Protein AF-A0A081GHZ6-F1 (afdb_monomer_lite)

Structure (mmCIF, N/CA/C/O backbone):
data_AF-A0A081GHZ6-F1
#
_entry.id   AF-A0A081GHZ6-F1
#
loop_
_atom_site.group_PDB
_atom_site.id
_atom_site.type_symbol
_atom_site.label_atom_id
_atom_site.label_alt_id
_atom_site.label_comp_id
_atom_site.label_asym_id
_atom_site.label_entity_id
_atom_site.label_seq_id
_atom_site.pdbx_PDB_ins_code
_atom_site.Cartn_x
_atom_site.Cartn_y
_atom_site.Cartn_z
_atom_site.occupancy
_atom_site.B_iso_or_equiv
_atom_site.auth_seq_id
_atom_site.auth_comp_id
_atom_site.auth_asym_id
_atom_site.auth_atom_id
_atom_site.pdbx_PDB_model_num
ATOM 1 N N . MET A 1 1 ? 8.425 -1.792 17.948 1.00 78.38 1 MET A N 1
ATOM 2 C CA . MET A 1 1 ? 7.034 -1.312 18.059 1.00 78.38 1 MET A CA 1
ATOM 3 C C . MET A 1 1 ? 7.082 0.196 18.157 1.00 78.38 1 MET A C 1
ATOM 5 O O . MET A 1 1 ? 7.933 0.696 18.882 1.00 78.38 1 MET A O 1
ATOM 9 N N . THR A 1 2 ? 6.218 0.886 17.424 1.00 91.94 2 THR A N 1
ATOM 10 C CA . THR A 1 2 ? 6.119 2.348 17.439 1.00 91.94 2 THR A CA 1
ATOM 11 C C . THR A 1 2 ? 4.663 2.701 17.691 1.00 91.94 2 THR A C 1
ATOM 13 O O . THR A 1 2 ? 3.787 2.129 17.046 1.00 91.94 2 THR A O 1
ATOM 16 N N . THR A 1 3 ? 4.410 3.608 18.629 1.00 93.19 3 THR A N 1
ATOM 17 C CA . THR A 1 3 ? 3.062 4.104 18.924 1.00 93.19 3 THR A CA 1
ATOM 18 C C . THR A 1 3 ? 2.770 5.312 18.046 1.00 93.19 3 THR A C 1
ATOM 20 O O . THR A 1 3 ? 3.634 6.172 17.878 1.00 93.19 3 THR A O 1
ATOM 23 N N . ILE A 1 4 ? 1.563 5.368 17.492 1.00 91.94 4 ILE A N 1
ATOM 24 C CA . ILE A 1 4 ? 1.062 6.513 16.732 1.00 91.94 4 ILE A CA 1
ATOM 25 C C . ILE A 1 4 ? -0.232 7.008 17.371 1.00 91.94 4 ILE A C 1
ATOM 27 O O . ILE A 1 4 ? -1.017 6.210 17.880 1.00 91.94 4 ILE A O 1
ATOM 31 N N . GLU A 1 5 ? -0.452 8.315 17.319 1.00 94.19 5 GLU A N 1
ATOM 32 C CA . GLU A 1 5 ? -1.707 8.950 17.714 1.00 94.19 5 GLU A CA 1
ATOM 33 C C . GLU A 1 5 ? -2.404 9.467 16.457 1.00 94.19 5 GLU A C 1
ATOM 35 O O . GLU A 1 5 ? -1.762 10.022 15.562 1.00 94.19 5 GLU A O 1
ATOM 40 N N . ILE A 1 6 ? -3.714 9.246 16.368 1.00 91.69 6 ILE A N 1
ATOM 41 C CA . ILE A 1 6 ? -4.527 9.634 15.216 1.00 91.69 6 ILE A CA 1
ATOM 42 C C . ILE A 1 6 ? -5.791 10.343 15.690 1.00 91.69 6 ILE A C 1
ATOM 44 O O . ILE A 1 6 ? -6.461 9.884 16.613 1.00 91.69 6 ILE A O 1
ATOM 48 N N . THR A 1 7 ? -6.133 11.443 15.025 1.00 95.62 7 THR A N 1
ATOM 49 C CA . THR A 1 7 ? -7.401 12.148 15.231 1.00 95.62 7 THR A CA 1
ATOM 50 C C . THR A 1 7 ? -8.363 11.746 14.128 1.00 95.62 7 THR A C 1
ATOM 52 O O . THR A 1 7 ? -8.058 11.899 12.945 1.00 95.62 7 THR A O 1
ATOM 55 N N . LEU A 1 8 ? -9.528 11.238 14.516 1.00 95.06 8 LEU A N 1
ATOM 56 C CA . LEU A 1 8 ? -10.603 10.847 13.611 1.00 95.06 8 LEU A CA 1
ATOM 57 C C . LEU A 1 8 ? -11.854 11.668 13.946 1.00 95.06 8 LEU A C 1
ATOM 59 O O . LEU A 1 8 ? -12.039 12.015 15.111 1.00 95.06 8 LEU A O 1
ATOM 63 N N . PRO A 1 9 ? -12.727 11.967 12.969 1.00 98.12 9 PRO A N 1
ATOM 64 C CA . PRO A 1 9 ? -14.054 12.496 13.265 1.00 98.12 9 PRO A CA 1
ATOM 65 C C . PRO A 1 9 ? -14.824 11.531 14.172 1.00 98.12 9 PRO A C 1
ATOM 67 O O . PRO A 1 9 ? -14.814 10.328 13.912 1.00 98.12 9 PRO A O 1
ATOM 70 N N . ASP A 1 10 ? -15.530 12.050 15.178 1.00 96.31 10 ASP A N 1
ATOM 71 C CA . ASP A 1 10 ? -16.192 11.231 16.207 1.00 96.31 10 ASP A CA 1
ATOM 72 C C . ASP A 1 10 ? -17.093 10.138 15.617 1.00 96.31 10 ASP A C 1
ATOM 74 O O . ASP A 1 10 ? -17.005 8.978 16.010 1.00 96.31 10 ASP A O 1
ATOM 78 N N . GLY A 1 11 ? -17.899 10.474 14.603 1.00 97.81 11 GLY A N 1
ATOM 79 C CA . GLY A 1 11 ? -18.769 9.499 13.937 1.00 97.81 11 GLY A CA 1
ATOM 80 C C . GLY A 1 11 ? -17.996 8.341 13.298 1.00 97.81 11 GLY A C 1
ATOM 81 O O . GLY A 1 11 ? -18.382 7.185 13.448 1.00 97.81 11 GLY A O 1
ATOM 82 N N . LEU A 1 12 ? -16.863 8.638 12.654 1.00 96.88 12 LEU A N 1
ATOM 83 C CA . LEU A 1 12 ? -16.006 7.617 12.052 1.00 96.88 12 LEU A CA 1
ATOM 84 C C . LEU A 1 12 ? -15.286 6.793 13.124 1.00 96.88 12 LEU A C 1
ATOM 86 O O . LEU A 1 12 ? -15.106 5.591 12.953 1.00 96.88 12 LEU A O 1
ATOM 90 N N . ALA A 1 13 ? -14.870 7.428 14.222 1.00 96.44 13 ALA A N 1
ATOM 91 C CA . ALA A 1 13 ? -14.215 6.746 15.330 1.00 96.44 13 ALA A CA 1
ATOM 92 C C . ALA A 1 13 ? -15.153 5.727 15.990 1.00 96.44 13 ALA A C 1
ATOM 94 O O . ALA A 1 13 ? -14.737 4.595 16.235 1.00 96.44 13 ALA A O 1
ATOM 95 N N . GLU A 1 14 ? -16.413 6.097 16.234 1.00 97.19 14 GLU A N 1
ATOM 96 C CA . GLU A 1 14 ? -17.406 5.187 16.810 1.00 97.19 14 GLU A CA 1
ATOM 97 C C . GLU A 1 14 ? -17.773 4.055 15.849 1.00 97.19 14 GLU A C 1
ATOM 99 O O . GLU A 1 14 ? -17.793 2.891 16.254 1.00 97.19 14 GLU A O 1
ATOM 104 N N . GLU A 1 15 ? -17.978 4.352 14.564 1.00 97.75 15 GLU A N 1
ATOM 105 C CA . GLU A 1 15 ? -18.243 3.322 13.557 1.00 97.75 15 GLU A CA 1
ATOM 106 C C . GLU A 1 15 ? -17.071 2.334 13.456 1.00 97.75 15 GLU A C 1
ATOM 108 O O . GLU A 1 15 ? -17.257 1.125 13.623 1.00 97.75 15 GLU A O 1
ATOM 113 N N . ALA A 1 16 ? -15.844 2.835 13.290 1.00 95.50 16 ALA A N 1
ATOM 114 C CA . ALA A 1 16 ? -14.646 2.008 13.199 1.00 95.50 16 ALA A CA 1
ATOM 115 C C . ALA A 1 16 ? -14.400 1.200 14.481 1.00 95.50 16 ALA A C 1
ATOM 117 O O . ALA A 1 16 ? -13.992 0.038 14.406 1.00 95.50 16 ALA A O 1
ATOM 118 N N . ARG A 1 17 ? -14.670 1.779 15.659 1.00 95.12 17 ARG A N 1
ATOM 119 C CA . ARG A 1 17 ? -14.588 1.066 16.939 1.00 95.12 17 ARG A CA 1
ATOM 120 C C . ARG A 1 17 ? -15.62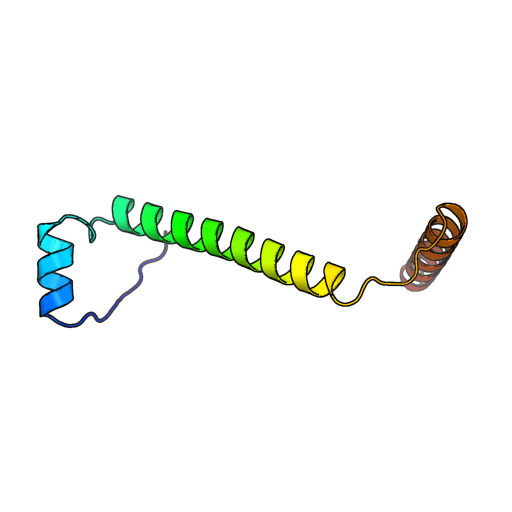0 -0.054 17.007 1.00 95.12 17 ARG A C 1
ATOM 122 O O . ARG A 1 17 ? -15.255 -1.172 17.360 1.00 95.12 17 ARG A O 1
ATOM 129 N N . SER A 1 18 ? -16.874 0.222 16.648 1.00 96.50 18 SER A N 1
ATOM 130 C CA . SER A 1 18 ? -17.958 -0.770 16.663 1.00 96.50 18 SER A CA 1
ATOM 131 C C . SER A 1 18 ? -17.691 -1.943 15.713 1.00 96.50 18 SER A C 1
ATOM 133 O O . SER A 1 18 ? -18.020 -3.083 16.027 1.00 96.50 18 SER A O 1
ATOM 135 N N . ALA A 1 19 ? -17.008 -1.675 14.597 1.00 96.19 19 ALA A N 1
ATOM 136 C CA . ALA A 1 19 ? -16.575 -2.674 13.628 1.00 96.19 19 ALA A CA 1
ATOM 137 C C . ALA A 1 19 ? -15.264 -3.393 14.016 1.00 96.19 19 ALA A C 1
ATOM 139 O O . ALA A 1 19 ? -14.794 -4.250 13.270 1.00 96.19 19 ALA A O 1
ATOM 140 N N . GLY A 1 20 ? -14.640 -3.042 15.148 1.00 95.44 20 GLY A N 1
ATOM 141 C CA . GLY A 1 20 ? -13.365 -3.618 15.592 1.00 95.44 20 GLY A CA 1
ATOM 142 C C . GLY A 1 20 ? -12.150 -3.195 14.758 1.00 95.44 20 GLY A C 1
ATOM 143 O O . GLY A 1 20 ? -11.060 -3.732 14.942 1.00 95.44 20 GLY A O 1
ATOM 144 N N . LEU A 1 21 ? -12.300 -2.213 13.864 1.00 95.25 21 LEU A N 1
ATOM 145 C CA . LEU A 1 21 ? -11.240 -1.778 12.951 1.00 95.25 21 LEU A CA 1
ATOM 146 C C . LEU A 1 21 ? -10.092 -1.058 13.658 1.00 95.25 21 LEU A C 1
ATOM 148 O O . LEU A 1 21 ? -9.003 -0.981 13.102 1.00 95.25 21 LEU A O 1
ATOM 152 N N . LEU A 1 22 ? -10.324 -0.543 14.869 1.00 94.62 22 LEU A N 1
ATOM 153 C CA . LEU A 1 22 ? -9.311 0.155 15.670 1.00 94.62 22 LEU A CA 1
ATOM 154 C C . LEU A 1 22 ? -8.438 -0.785 16.520 1.00 94.62 22 LEU A C 1
ATOM 156 O O . LEU A 1 22 ? -7.577 -0.307 17.260 1.00 94.62 22 LEU A O 1
ATOM 160 N N . ALA A 1 23 ? -8.636 -2.105 16.439 1.00 94.44 23 ALA A N 1
ATOM 161 C CA . ALA A 1 23 ? -7.743 -3.062 17.085 1.00 94.44 23 ALA A CA 1
ATOM 162 C C . ALA A 1 23 ? -6.335 -2.998 16.444 1.00 94.44 23 ALA A C 1
ATOM 164 O O . ALA A 1 23 ? -6.238 -2.895 15.218 1.00 94.44 23 ALA A O 1
ATOM 165 N N . PRO A 1 24 ? -5.232 -3.038 17.223 1.00 93.12 24 PRO A N 1
ATOM 166 C CA . PRO A 1 24 ? -3.882 -2.828 16.689 1.00 93.12 24 PRO A CA 1
ATOM 167 C C . PRO A 1 24 ? -3.483 -3.764 15.539 1.00 93.12 24 PRO A C 1
ATOM 169 O O . PRO A 1 24 ? -2.869 -3.323 14.571 1.00 93.12 24 PRO A O 1
ATOM 172 N N . ASP A 1 25 ? -3.854 -5.039 15.620 1.00 95.00 25 ASP A N 1
ATOM 173 C CA . ASP A 1 25 ? -3.602 -6.066 14.604 1.00 95.00 25 ASP A CA 1
ATOM 174 C C . ASP A 1 25 ? -4.407 -5.829 13.315 1.00 95.00 25 ASP A C 1
ATOM 176 O O . ASP A 1 25 ? -3.906 -6.027 12.199 1.00 95.00 25 ASP A O 1
ATOM 180 N N . VAL A 1 26 ? -5.639 -5.335 13.458 1.00 96.25 26 VAL A N 1
ATOM 181 C CA . VAL A 1 26 ? -6.491 -4.950 12.329 1.00 96.25 26 VAL A CA 1
ATOM 182 C C . VAL A 1 26 ? -5.942 -3.697 11.650 1.00 96.25 26 VAL A C 1
ATOM 184 O O . VAL A 1 26 ? -5.783 -3.693 10.428 1.00 96.25 26 VAL A O 1
ATOM 187 N N . ILE A 1 27 ? -5.559 -2.671 12.418 1.00 95.19 27 ILE A N 1
ATOM 188 C CA . ILE A 1 27 ? -4.900 -1.465 11.892 1.00 95.19 27 ILE A CA 1
ATOM 189 C C . ILE A 1 27 ? -3.595 -1.823 11.175 1.00 95.19 27 ILE A C 1
ATOM 191 O O . ILE A 1 27 ? -3.360 -1.343 10.065 1.00 95.19 27 ILE A O 1
ATOM 195 N N . GLU A 1 28 ? -2.761 -2.693 11.751 1.00 95.44 28 GLU A N 1
ATOM 196 C CA . GLU A 1 28 ? -1.532 -3.150 11.097 1.00 95.44 28 GLU A CA 1
ATOM 197 C C . GLU A 1 28 ? -1.833 -3.796 9.738 1.00 95.44 28 GLU A C 1
ATOM 199 O O . GLU A 1 28 ? -1.206 -3.460 8.726 1.00 95.44 28 GLU A O 1
ATOM 204 N N . SER A 1 29 ? -2.817 -4.694 9.700 1.00 96.81 29 SER A N 1
ATOM 205 C CA . SER A 1 29 ? -3.223 -5.388 8.478 1.00 96.81 29 SER A CA 1
ATOM 206 C C . SER A 1 29 ? -3.755 -4.415 7.423 1.00 96.81 29 SER A C 1
ATOM 208 O O . SER A 1 29 ? -3.363 -4.491 6.256 1.00 96.81 29 SER A O 1
ATOM 210 N N . LEU A 1 30 ? -4.586 -3.448 7.825 1.00 95.62 30 LEU A N 1
ATOM 211 C CA . LEU A 1 30 ? -5.104 -2.396 6.947 1.00 95.62 30 LEU A CA 1
ATOM 212 C C . LEU A 1 30 ? -3.974 -1.556 6.339 1.00 95.62 30 LEU A C 1
ATOM 214 O O . LEU A 1 30 ? -3.953 -1.342 5.124 1.00 95.62 30 LEU A O 1
ATOM 218 N N . LEU A 1 31 ? -3.004 -1.131 7.154 1.00 95.81 31 LEU A N 1
ATOM 219 C CA . LEU A 1 31 ? -1.856 -0.350 6.691 1.00 95.81 31 LEU A CA 1
ATOM 220 C C . LEU A 1 31 ? -0.998 -1.145 5.702 1.00 95.81 31 LEU A C 1
ATOM 222 O O . LEU A 1 31 ? -0.659 -0.635 4.632 1.00 95.81 31 LEU A O 1
ATOM 226 N N . ARG A 1 32 ? -0.681 -2.408 6.012 1.00 97.38 32 ARG A N 1
ATOM 227 C CA . ARG A 1 32 ? 0.096 -3.280 5.113 1.00 97.38 32 ARG A CA 1
ATOM 228 C C . ARG A 1 32 ? -0.612 -3.484 3.778 1.00 97.38 32 ARG A C 1
ATOM 230 O O . ARG A 1 32 ? 0.018 -3.347 2.728 1.00 97.38 32 ARG A O 1
ATOM 237 N N . ASN A 1 33 ? -1.914 -3.755 3.811 1.00 97.88 33 ASN A N 1
ATOM 238 C CA . ASN A 1 33 ? -2.714 -3.959 2.608 1.00 97.88 33 ASN A CA 1
ATOM 239 C C . ASN A 1 33 ? -2.769 -2.692 1.751 1.00 97.88 33 ASN A C 1
ATOM 241 O O . ASN A 1 33 ? -2.563 -2.764 0.538 1.00 97.88 33 ASN A O 1
ATOM 245 N N . LYS A 1 34 ? -2.963 -1.520 2.371 1.00 97.62 34 LYS A N 1
ATOM 246 C CA . LYS A 1 34 ? -2.958 -0.243 1.651 1.00 97.62 34 LYS A CA 1
ATOM 247 C C . LYS A 1 34 ? -1.605 0.040 1.002 1.00 97.62 34 LYS A C 1
ATOM 249 O O . LYS A 1 34 ? -1.557 0.391 -0.174 1.00 97.62 34 LYS A O 1
ATOM 254 N N . LEU A 1 35 ? -0.506 -0.176 1.727 1.00 98.12 35 LEU A N 1
ATOM 255 C CA . LEU A 1 35 ? 0.847 0.002 1.193 1.00 98.12 35 LEU A CA 1
ATOM 256 C C . LEU A 1 35 ? 1.133 -0.936 0.015 1.00 98.12 35 LEU A C 1
ATOM 258 O O . LEU A 1 35 ? 1.759 -0.517 -0.961 1.00 98.12 35 LEU A O 1
ATOM 262 N N . ALA A 1 36 ? 0.678 -2.189 0.091 1.00 97.62 36 ALA A N 1
ATOM 263 C CA . ALA A 1 36 ? 0.817 -3.154 -0.994 1.00 97.62 36 ALA A CA 1
ATOM 264 C C . ALA A 1 36 ? 0.023 -2.721 -2.236 1.00 97.62 36 ALA A C 1
ATOM 266 O O . ALA A 1 36 ? 0.589 -2.668 -3.332 1.00 97.62 36 ALA A O 1
ATOM 267 N N . ALA A 1 37 ? -1.244 -2.338 -2.056 1.00 97.81 37 ALA A N 1
ATOM 268 C CA . ALA A 1 37 ? -2.095 -1.831 -3.129 1.00 97.81 37 ALA A CA 1
ATOM 269 C C . ALA A 1 37 ? -1.483 -0.592 -3.800 1.00 97.81 37 ALA A C 1
ATOM 271 O O . ALA A 1 37 ? -1.395 -0.533 -5.024 1.00 97.81 37 ALA A O 1
ATOM 272 N N . ASP A 1 38 ? -0.954 0.348 -3.014 1.00 97.25 38 ASP A N 1
ATOM 273 C CA . ASP A 1 38 ? -0.311 1.555 -3.542 1.00 97.25 38 ASP A CA 1
ATOM 274 C C . ASP A 1 38 ? 0.957 1.246 -4.334 1.00 97.25 38 ASP A C 1
ATOM 276 O O . ASP A 1 38 ? 1.275 1.927 -5.310 1.00 97.25 38 ASP A O 1
ATOM 280 N N . ARG A 1 39 ? 1.701 0.210 -3.935 1.00 96.94 39 ARG A N 1
ATOM 281 C CA . ARG A 1 39 ? 2.877 -0.250 -4.680 1.00 96.94 39 ARG A CA 1
ATOM 282 C C . ARG A 1 39 ? 2.485 -0.782 -6.057 1.00 96.94 39 ARG A C 1
ATOM 284 O O . ARG A 1 39 ? 3.152 -0.453 -7.036 1.00 96.94 39 ARG A O 1
ATOM 291 N N . ILE A 1 40 ? 1.406 -1.561 -6.122 1.00 97.31 40 ILE A N 1
ATOM 292 C CA . ILE A 1 40 ? 0.865 -2.101 -7.375 1.00 97.31 40 ILE A CA 1
ATOM 293 C C . ILE A 1 40 ? 0.330 -0.969 -8.254 1.00 97.31 40 ILE A C 1
ATOM 295 O O . ILE A 1 40 ? 0.681 -0.907 -9.430 1.00 97.31 40 ILE A O 1
ATOM 299 N N . ALA A 1 41 ? -0.441 -0.043 -7.684 1.00 97.31 41 ALA A N 1
ATOM 300 C CA . ALA A 1 41 ? -0.978 1.101 -8.413 1.00 97.31 41 ALA A CA 1
ATOM 301 C C . ALA A 1 41 ? 0.142 1.954 -9.026 1.00 97.31 41 ALA A C 1
ATOM 303 O O . ALA A 1 41 ? 0.093 2.280 -10.209 1.00 97.31 41 ALA A O 1
ATOM 304 N N . ARG A 1 42 ? 1.213 2.237 -8.269 1.00 96.81 42 ARG A N 1
ATOM 305 C CA . ARG A 1 42 ? 2.388 2.942 -8.809 1.00 96.81 42 ARG A CA 1
ATOM 306 C C . ARG A 1 42 ? 3.036 2.188 -9.967 1.00 96.81 42 ARG A C 1
ATOM 308 O O . ARG A 1 42 ? 3.349 2.809 -10.975 1.00 96.81 42 ARG A O 1
ATOM 315 N N . LEU A 1 43 ? 3.209 0.869 -9.848 1.00 96.75 43 LEU A N 1
ATOM 316 C CA . LEU A 1 43 ? 3.770 0.055 -10.929 1.00 96.75 43 LEU A CA 1
ATOM 317 C C . LEU A 1 43 ? 2.907 0.127 -12.196 1.00 96.75 43 LEU A C 1
ATOM 319 O O . LEU A 1 43 ? 3.443 0.275 -13.292 1.00 96.75 43 LEU A O 1
ATOM 323 N N . GLN A 1 44 ? 1.584 0.046 -12.047 1.00 97.06 44 GLN A N 1
ATOM 324 C CA . GLN A 1 44 ? 0.643 0.165 -13.161 1.00 97.06 44 GLN A CA 1
ATOM 325 C C . GLN A 1 44 ? 0.750 1.539 -13.825 1.00 97.06 44 GLN A C 1
ATOM 327 O O . GLN A 1 44 ? 0.952 1.602 -15.032 1.00 97.06 44 GLN A O 1
ATOM 332 N N . MET A 1 45 ? 0.743 2.621 -13.041 1.00 96.44 45 MET A N 1
ATOM 333 C CA . MET A 1 45 ? 0.911 3.981 -13.563 1.00 96.44 45 MET A CA 1
ATOM 334 C C . MET A 1 45 ? 2.232 4.151 -14.323 1.00 96.44 45 MET A C 1
ATOM 336 O O . MET A 1 45 ? 2.249 4.733 -15.404 1.00 96.44 45 MET A O 1
ATOM 340 N N . THR A 1 46 ? 3.342 3.624 -13.795 1.00 95.81 46 THR A N 1
ATOM 341 C CA . THR A 1 46 ? 4.641 3.664 -14.484 1.00 95.81 46 THR A CA 1
ATOM 342 C C . THR A 1 46 ? 4.612 2.875 -15.790 1.00 95.81 46 THR A C 1
ATOM 344 O O . THR A 1 46 ? 5.126 3.347 -16.801 1.00 95.81 46 THR A O 1
ATOM 347 N N . ARG A 1 47 ? 4.000 1.687 -15.791 1.00 94.62 47 ARG A N 1
ATOM 348 C CA . ARG A 1 47 ? 3.854 0.868 -16.999 1.00 94.62 47 ARG A CA 1
ATOM 349 C C . ARG A 1 47 ? 3.018 1.586 -18.057 1.00 94.62 47 ARG A C 1
ATOM 351 O O . ARG A 1 47 ? 3.391 1.577 -19.224 1.00 94.62 47 ARG A O 1
ATOM 358 N N . ASP A 1 48 ? 1.916 2.205 -17.656 1.00 96.62 48 ASP A N 1
ATOM 359 C CA . ASP A 1 48 ? 1.024 2.908 -18.574 1.00 96.62 48 ASP A CA 1
ATOM 360 C C . ASP A 1 48 ? 1.715 4.160 -19.150 1.00 96.62 48 ASP A C 1
ATOM 362 O O . ASP A 1 48 ? 1.623 4.415 -20.350 1.00 96.62 48 ASP A O 1
ATOM 366 N N . ALA A 1 49 ? 2.506 4.879 -18.341 1.00 94.38 49 ALA A N 1
ATOM 367 C CA . ALA A 1 49 ? 3.348 5.980 -18.816 1.00 94.38 49 ALA A CA 1
ATOM 368 C C . ALA A 1 49 ? 4.409 5.514 -19.831 1.00 94.38 49 ALA A C 1
ATOM 370 O O . ALA A 1 49 ? 4.593 6.155 -20.865 1.00 94.38 49 ALA A O 1
ATOM 371 N N . LEU A 1 50 ? 5.063 4.375 -19.573 1.00 93.62 50 LEU A N 1
ATOM 372 C CA . LEU A 1 50 ? 6.042 3.778 -20.485 1.00 93.62 50 LEU A CA 1
ATOM 373 C C . LEU A 1 50 ? 5.400 3.329 -21.804 1.00 93.62 50 LEU A C 1
ATOM 375 O O . LEU A 1 50 ? 5.995 3.478 -22.862 1.00 93.62 50 LEU A O 1
ATOM 379 N N . ALA A 1 51 ? 4.183 2.787 -21.753 1.00 93.19 51 ALA A N 1
ATOM 380 C CA . ALA A 1 51 ? 3.455 2.379 -22.950 1.00 93.19 51 ALA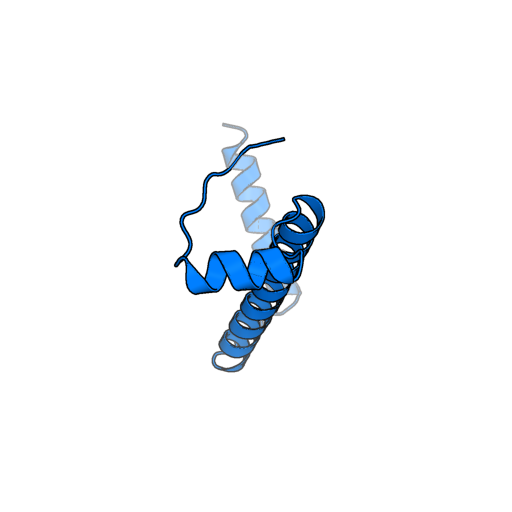 A CA 1
ATOM 381 C C . ALA A 1 51 ? 3.003 3.581 -23.794 1.00 93.19 51 ALA A C 1
ATOM 383 O O . ALA A 1 51 ? 2.999 3.498 -25.020 1.00 93.19 51 ALA A O 1
ATOM 384 N N . ALA A 1 52 ? 2.633 4.692 -23.151 1.00 95.94 52 ALA A N 1
ATOM 385 C CA . ALA A 1 52 ? 2.237 5.918 -23.840 1.00 95.94 52 ALA A CA 1
ATOM 386 C C . ALA A 1 52 ? 3.415 6.602 -24.553 1.00 95.94 52 ALA A C 1
ATOM 388 O O . ALA A 1 52 ? 3.224 7.243 -25.585 1.00 95.94 52 ALA A O 1
ATOM 389 N N . GLN A 1 53 ? 4.622 6.476 -24.000 1.00 93.81 53 GLN A N 1
ATOM 390 C CA . GLN A 1 53 ? 5.856 7.036 -24.550 1.00 93.81 53 GLN A CA 1
ATOM 391 C C . GLN A 1 53 ? 6.954 5.967 -24.502 1.00 93.81 53 GLN A C 1
ATOM 393 O O . GLN A 1 53 ? 7.806 5.998 -23.607 1.00 93.81 53 GLN A O 1
ATOM 398 N N . PRO A 1 54 ? 6.913 4.986 -25.424 1.00 88.69 54 PRO A N 1
ATOM 399 C CA . PRO A 1 54 ? 7.886 3.909 -25.42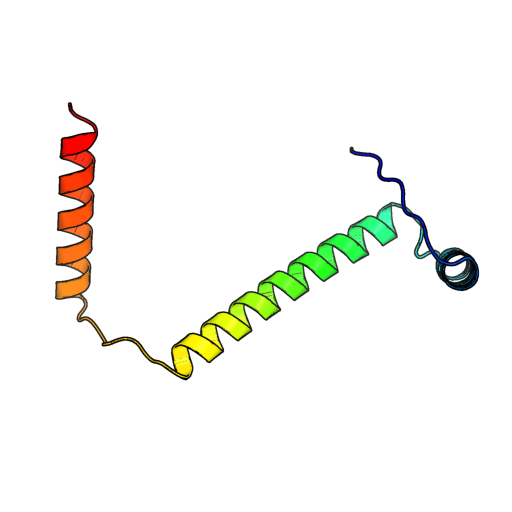9 1.00 88.69 54 PRO A CA 1
ATOM 400 C C . PRO A 1 54 ? 9.277 4.486 -25.715 1.00 88.69 54 PRO A C 1
ATOM 402 O O . PRO A 1 54 ? 9.433 5.249 -26.673 1.00 88.69 54 PRO A O 1
ATOM 405 N N . PRO A 1 55 ? 10.292 4.150 -24.903 1.00 85.81 55 PRO A N 1
ATOM 406 C CA . PRO A 1 55 ? 11.655 4.558 -25.179 1.00 85.81 55 PRO A CA 1
ATOM 407 C C . PRO A 1 55 ? 12.154 3.855 -26.440 1.00 85.81 55 PRO A C 1
ATOM 409 O O . PRO A 1 55 ? 11.644 2.802 -26.837 1.00 85.81 55 PRO A O 1
ATOM 412 N N . GLU A 1 56 ? 13.186 4.427 -27.047 1.00 89.94 56 GLU A N 1
ATOM 413 C CA . GLU A 1 56 ? 13.887 3.772 -28.140 1.00 89.94 56 GLU A CA 1
ATOM 414 C C . GLU A 1 56 ? 14.431 2.410 -27.685 1.00 89.94 56 GLU A C 1
ATOM 416 O O . GLU A 1 56 ? 14.971 2.255 -26.584 1.00 89.94 56 GLU A O 1
ATOM 421 N N . VAL A 1 57 ? 14.234 1.394 -28.524 1.00 88.81 57 VAL A N 1
ATOM 422 C CA . VAL A 1 57 ? 14.633 0.025 -28.204 1.00 88.81 57 VAL A CA 1
ATOM 423 C C . VAL A 1 57 ? 16.124 -0.125 -28.474 1.00 88.81 57 VAL A C 1
ATOM 425 O O . VAL A 1 57 ? 16.541 -0.198 -29.624 1.00 88.81 57 VAL A O 1
ATOM 428 N N . MET A 1 58 ? 16.914 -0.234 -27.409 1.00 90.94 58 MET A N 1
ATOM 429 C CA . MET A 1 58 ? 18.325 -0.601 -27.512 1.00 90.94 58 MET A CA 1
ATOM 430 C C . MET A 1 58 ? 18.480 -2.104 -27.762 1.00 90.94 58 MET A C 1
ATOM 432 O O . MET A 1 58 ? 17.773 -2.941 -27.187 1.00 90.94 58 MET A O 1
ATOM 436 N N . THR A 1 59 ? 19.455 -2.473 -28.582 1.00 94.12 59 THR A N 1
ATOM 437 C CA . THR A 1 59 ? 19.882 -3.862 -28.740 1.00 94.12 59 THR A CA 1
ATOM 438 C C . THR A 1 59 ? 20.571 -4.365 -27.469 1.00 94.12 59 THR A C 1
ATOM 440 O O . THR A 1 59 ? 21.106 -3.610 -26.656 1.00 94.12 59 THR A O 1
ATOM 443 N N . ARG A 1 60 ? 20.632 -5.693 -27.300 1.00 92.25 60 ARG A N 1
ATOM 444 C CA . ARG A 1 60 ? 21.379 -6.298 -26.180 1.00 92.25 60 ARG A CA 1
ATOM 445 C C . ARG A 1 60 ? 22.858 -5.910 -26.174 1.00 92.25 60 ARG A C 1
ATOM 447 O O . ARG A 1 60 ? 23.458 -5.877 -25.105 1.00 92.25 60 ARG A O 1
ATOM 454 N N . GLN A 1 61 ? 23.444 -5.667 -27.345 1.00 95.06 61 GLN A N 1
ATOM 455 C CA . GLN A 1 61 ? 24.839 -5.261 -27.454 1.00 95.06 61 GLN A CA 1
ATOM 456 C C . GLN A 1 61 ? 25.039 -3.850 -26.892 1.00 95.06 61 GLN A C 1
ATOM 458 O O . GLN A 1 61 ? 25.850 -3.693 -25.984 1.00 95.06 61 GLN A O 1
ATOM 463 N N . GLU A 1 62 ? 24.241 -2.879 -27.339 1.00 93.25 62 GLU A N 1
ATOM 464 C CA . GLU A 1 62 ? 24.310 -1.488 -26.867 1.00 93.25 62 GLU A CA 1
ATOM 465 C C . GLU A 1 62 ? 24.077 -1.395 -25.351 1.00 93.25 62 GLU A C 1
ATOM 467 O O . GLU A 1 62 ? 24.808 -0.705 -24.646 1.00 93.25 62 GLU A O 1
ATOM 472 N N . ILE A 1 63 ? 23.126 -2.170 -24.811 1.00 93.44 63 ILE A N 1
ATOM 473 C CA . ILE A 1 63 ? 22.893 -2.245 -23.357 1.00 93.44 63 ILE A CA 1
ATOM 474 C C . ILE A 1 63 ? 24.139 -2.758 -22.616 1.00 93.44 63 ILE A C 1
ATOM 476 O O . ILE A 1 63 ? 24.508 -2.232 -21.565 1.00 93.44 63 ILE A O 1
ATOM 480 N N . ASN A 1 64 ? 24.790 -3.804 -23.131 1.00 95.19 64 ASN A N 1
ATOM 481 C CA . ASN A 1 64 ? 25.971 -4.385 -22.491 1.00 95.19 64 ASN A CA 1
ATOM 482 C C . ASN A 1 64 ? 27.187 -3.452 -22.550 1.00 95.19 64 ASN A C 1
ATOM 484 O O . ASN A 1 64 ? 27.978 -3.435 -21.604 1.00 95.19 64 ASN A O 1
ATOM 488 N N . GLU A 1 65 ? 27.342 -2.706 -23.643 1.00 95.19 65 GLU A N 1
ATOM 489 C CA . GLU A 1 65 ? 28.389 -1.695 -23.806 1.00 95.19 65 GLU A CA 1
ATOM 490 C C . GLU A 1 65 ? 28.199 -0.551 -22.798 1.00 95.19 65 GLU A C 1
ATOM 492 O O . GLU A 1 65 ? 29.135 -0.235 -22.062 1.00 95.19 65 GLU A O 1
ATOM 497 N N . GLU A 1 66 ? 26.974 -0.039 -22.647 1.00 90.88 66 GLU A N 1
ATOM 498 C CA . GLU A 1 66 ? 26.646 1.023 -21.683 1.00 90.88 66 GLU A CA 1
ATOM 499 C C . GLU A 1 66 ? 26.867 0.580 -20.223 1.00 90.88 66 GLU A C 1
ATOM 501 O O . GLU A 1 66 ? 27.496 1.277 -19.420 1.00 90.88 66 GLU A O 1
ATOM 506 N N . ILE A 1 67 ? 26.417 -0.633 -19.864 1.00 93.56 67 ILE A N 1
ATOM 507 C CA . ILE A 1 67 ? 26.636 -1.202 -18.522 1.00 93.56 67 ILE A CA 1
ATOM 508 C C . ILE A 1 67 ? 28.133 -1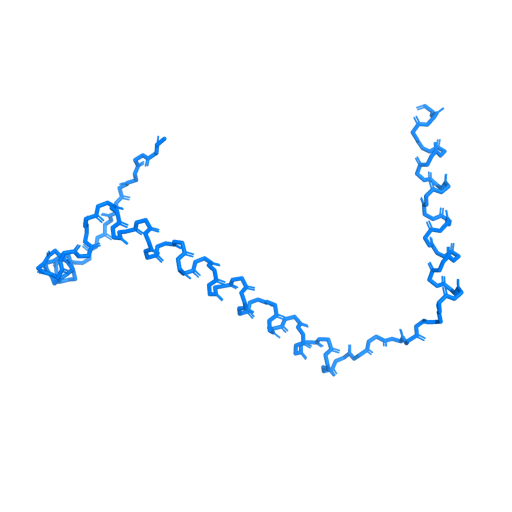.360 -18.230 1.00 93.56 67 ILE A C 1
ATOM 510 O O . ILE A 1 67 ? 28.562 -1.135 -17.092 1.00 93.56 67 ILE A O 1
ATOM 514 N N . ARG A 1 68 ? 28.928 -1.776 -19.224 1.00 95.00 68 ARG A N 1
ATOM 515 C CA . ARG A 1 68 ? 30.380 -1.922 -19.078 1.00 95.00 68 ARG A CA 1
ATOM 516 C C . ARG A 1 68 ? 31.031 -0.566 -18.822 1.00 95.00 68 ARG A C 1
ATOM 518 O O . ARG A 1 68 ? 31.709 -0.431 -17.804 1.00 95.00 68 ARG A O 1
ATOM 525 N N . ALA A 1 69 ? 30.745 0.427 -19.662 1.00 93.19 69 ALA A N 1
ATOM 526 C CA . ALA A 1 69 ? 31.280 1.780 -19.528 1.00 93.19 69 ALA A CA 1
ATOM 527 C C . ALA A 1 69 ? 30.956 2.394 -18.152 1.00 93.19 69 ALA A C 1
ATOM 529 O O . ALA A 1 69 ? 31.842 2.924 -17.478 1.00 93.19 69 ALA A O 1
ATOM 530 N N . TYR A 1 70 ? 29.714 2.242 -17.672 1.00 92.44 70 TYR A N 1
ATOM 531 C CA . TYR A 1 70 ? 29.315 2.727 -16.346 1.00 92.44 70 TYR A CA 1
ATOM 532 C C . TYR A 1 70 ? 30.098 2.057 -15.206 1.00 92.44 70 TYR A C 1
ATOM 534 O O . TYR A 1 70 ? 30.526 2.719 -14.256 1.00 92.44 70 TYR A O 1
ATOM 542 N N . ARG A 1 71 ? 30.281 0.732 -15.271 1.00 92.44 71 ARG A N 1
ATOM 543 C CA . ARG A 1 71 ? 30.996 -0.028 -14.233 1.00 92.44 71 ARG A CA 1
ATOM 544 C C . ARG A 1 71 ? 32.484 0.296 -14.210 1.00 92.44 71 ARG A C 1
ATOM 546 O O . ARG A 1 71 ? 33.029 0.463 -13.122 1.00 92.44 71 ARG A O 1
ATOM 553 N N . GLU A 1 72 ? 33.111 0.417 -15.374 1.00 89.56 72 GLU A N 1
ATOM 554 C CA . GLU A 1 72 ? 34.515 0.819 -15.503 1.00 89.56 72 GLU A CA 1
ATOM 555 C C . GLU A 1 72 ? 34.723 2.237 -14.950 1.00 89.56 72 GLU A C 1
ATOM 557 O O . GLU A 1 72 ? 35.602 2.450 -14.114 1.00 89.56 72 GLU A O 1
ATOM 562 N N . GLY A 1 73 ? 33.836 3.183 -15.284 1.00 80.38 73 GLY A N 1
ATOM 563 C CA . GLY A 1 73 ? 33.858 4.537 -14.720 1.00 80.38 73 GLY A CA 1
ATOM 564 C C . GLY A 1 73 ? 33.688 4.575 -13.194 1.00 80.38 73 GLY A C 1
ATOM 565 O O . GLY A 1 73 ? 34.382 5.324 -12.505 1.00 80.38 73 GLY A O 1
ATOM 566 N N . LYS A 1 74 ? 32.815 3.729 -12.629 1.00 74.38 74 LYS A N 1
ATOM 567 C CA . LYS A 1 74 ? 32.651 3.592 -11.168 1.00 74.38 74 LYS A CA 1
ATOM 568 C C . LYS A 1 74 ? 33.856 2.963 -10.475 1.00 74.38 74 LYS A C 1
ATOM 570 O O . LYS A 1 74 ? 34.173 3.366 -9.359 1.00 74.38 74 LYS A O 1
ATOM 575 N N . GLN A 1 75 ? 34.513 1.992 -11.104 1.00 61.75 75 GLN A N 1
ATOM 576 C CA . GLN A 1 75 ? 35.724 1.378 -10.557 1.00 61.75 75 GLN A CA 1
ATOM 577 C C . GLN A 1 75 ? 36.891 2.370 -10.521 1.00 61.75 75 GLN A C 1
ATOM 579 O O . GLN A 1 75 ? 37.608 2.414 -9.526 1.00 61.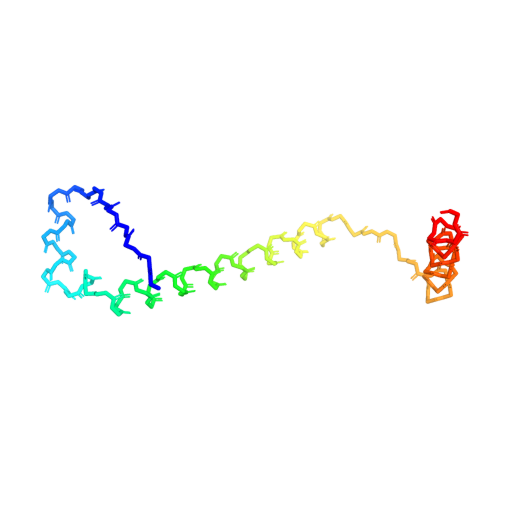75 75 GLN A O 1
ATOM 584 N N . LEU A 1 76 ? 37.029 3.219 -11.544 1.00 61.06 76 LEU A N 1
ATOM 585 C CA . LEU A 1 76 ? 38.042 4.280 -11.576 1.00 61.06 76 LEU A CA 1
ATOM 586 C C . LEU A 1 76 ? 37.824 5.330 -10.471 1.00 61.06 76 LEU A C 1
ATOM 588 O O . LEU A 1 76 ? 38.780 5.745 -9.822 1.00 61.06 76 LEU A O 1
ATOM 592 N N . ALA A 1 77 ? 36.570 5.707 -10.201 1.00 59.38 77 ALA A N 1
ATOM 59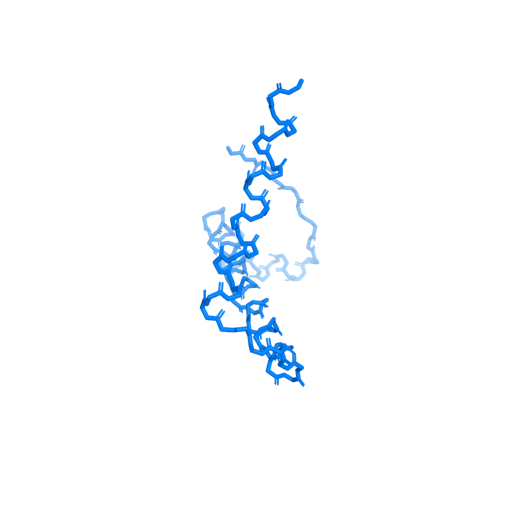3 C CA . ALA A 1 77 ? 36.230 6.669 -9.148 1.00 59.38 77 ALA A CA 1
ATOM 594 C C . ALA A 1 77 ? 36.364 6.114 -7.714 1.00 59.38 77 ALA A C 1
ATOM 596 O O . ALA A 1 77 ? 36.548 6.888 -6.783 1.00 59.38 77 ALA A O 1
ATOM 597 N N . ALA A 1 78 ? 36.259 4.794 -7.520 1.00 58.94 78 ALA A N 1
ATOM 598 C CA . ALA A 1 78 ? 36.411 4.144 -6.211 1.00 58.94 78 ALA A CA 1
ATOM 599 C C . ALA A 1 78 ? 37.866 3.754 -5.875 1.00 58.94 78 ALA A C 1
ATOM 601 O O . ALA A 1 78 ? 38.136 3.331 -4.753 1.00 58.94 78 ALA A O 1
ATOM 602 N N . GLY A 1 79 ? 38.782 3.859 -6.844 1.00 55.84 79 GLY A N 1
ATOM 603 C CA . GLY A 1 79 ? 40.217 3.599 -6.686 1.00 55.84 79 GLY A CA 1
ATOM 604 C C . GLY A 1 79 ? 41.089 4.858 -6.590 1.00 55.84 79 GLY A C 1
ATOM 605 O O . GLY A 1 79 ? 42.306 4.732 -6.719 1.00 55.84 79 GLY A O 1
ATOM 606 N N . SER A 1 80 ? 40.484 6.042 -6.412 1.00 47.62 80 SER A N 1
ATOM 607 C CA . SER A 1 80 ? 41.164 7.331 -6.178 1.00 47.62 80 SER A CA 1
ATOM 608 C C . SER A 1 80 ? 40.976 7.807 -4.743 1.00 47.62 80 SER A C 1
ATOM 610 O O . SER A 1 80 ? 39.846 7.650 -4.228 1.00 47.62 80 SER A O 1
#

Sequence (80 aa):
MTTIEITLPDGLAEEARSAGLLAPDVIESLLRNKLAADRIARLQMTRDALAAQPPEVMTRQEINEEIRAYREGKQLAAGS

Radius of gyration: 23.83 Å; chains: 1; bounding box: 60×19×48 Å

Secondary structure (DSSP, 8-state):
---------HHHHHHHHHTTTTSHHHHHHHHHHHHHHHHHHHHHHHHHHHHHSPPP---HHHHHHHHHHHHHHHHHHH--

pLDDT: mean 91.35, std 10.56, range [47.62, 98.12]

Foldseek 3Di:
DDDDDDDDDPVVVVVCVVVVCPPPVNVVVVVVVVVVVVVVVVVVVVVVVCVVPPDDDDDPVRVVVVVVVVVVVVVVVVVD